Protein AF-A0AAC8UVH3-F1 (afdb_monomer)

Secondary structure (DSSP, 8-state):
------HHHHHHHHHHHHHTT---S-EEE-TTSHHHHHHHHHHHTT-EES-EEETTTTSS-EEEE-TT-EE-HHHHHHHHHHHS---------

Structure (mmCIF, N/CA/C/O backbone):
data_AF-A0AAC8UVH3-F1
#
_entry.id   AF-A0AAC8UVH3-F1
#
loop_
_atom_site.group_PDB
_atom_site.id
_atom_site.type_symbol
_atom_site.label_atom_id
_atom_site.label_alt_id
_atom_site.label_comp_id
_atom_site.label_asym_id
_atom_site.label_entity_id
_atom_site.label_seq_id
_atom_site.pdbx_PDB_ins_code
_atom_site.Cartn_x
_atom_site.Cartn_y
_atom_site.Cartn_z
_atom_site.occupancy
_atom_site.B_iso_or_equiv
_atom_site.auth_seq_id
_atom_site.auth_comp_id
_atom_site.auth_asym_id
_atom_site.auth_atom_id
_atom_site.pdbx_PDB_model_num
ATOM 1 N N . MET A 1 1 ? 9.542 25.344 -4.239 1.00 34.50 1 MET A N 1
ATOM 2 C CA . MET A 1 1 ? 10.420 24.458 -3.445 1.00 34.50 1 MET A CA 1
ATOM 3 C C . MET A 1 1 ? 9.775 23.084 -3.473 1.00 34.50 1 MET A C 1
ATOM 5 O O . MET A 1 1 ? 8.562 23.033 -3.326 1.00 34.50 1 MET A O 1
ATOM 9 N N . ALA A 1 2 ? 10.507 22.018 -3.797 1.00 43.72 2 ALA A N 1
ATOM 10 C CA . ALA A 1 2 ? 9.922 20.677 -3.812 1.00 43.72 2 ALA A CA 1
ATOM 11 C C . ALA A 1 2 ? 9.583 20.279 -2.368 1.00 43.72 2 ALA A C 1
ATOM 13 O O . ALA A 1 2 ? 10.467 20.283 -1.515 1.00 43.72 2 ALA A O 1
ATOM 14 N N . HIS A 1 3 ? 8.307 20.019 -2.087 1.00 54.34 3 HIS A N 1
ATOM 15 C CA . HIS A 1 3 ? 7.880 19.456 -0.811 1.00 54.34 3 HIS A CA 1
ATOM 16 C C . HIS A 1 3 ? 8.274 17.977 -0.828 1.00 54.34 3 HIS A C 1
ATOM 18 O O . HIS A 1 3 ? 7.675 17.191 -1.561 1.00 54.34 3 HIS A O 1
ATOM 24 N N . ASN A 1 4 ? 9.339 17.611 -0.116 1.00 63.00 4 ASN A N 1
ATOM 25 C CA . ASN A 1 4 ? 9.690 16.207 0.057 1.00 63.00 4 ASN A CA 1
ATOM 26 C C . ASN A 1 4 ? 8.690 15.608 1.045 1.00 63.00 4 ASN A C 1
ATOM 28 O O . ASN A 1 4 ? 8.690 15.987 2.211 1.00 63.00 4 ASN A O 1
ATOM 32 N N . VAL A 1 5 ? 7.837 14.713 0.559 1.00 73.25 5 VAL A N 1
ATOM 33 C CA . VAL A 1 5 ? 6.876 13.977 1.384 1.00 73.25 5 VAL A CA 1
ATOM 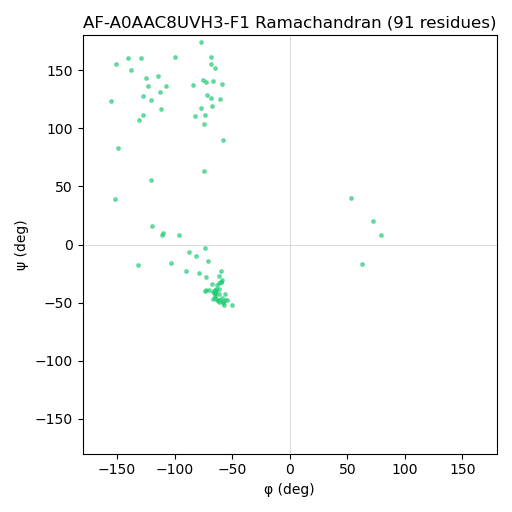34 C C . VAL A 1 5 ? 7.645 12.951 2.220 1.00 73.25 5 VAL A C 1
ATOM 36 O O . VAL A 1 5 ? 8.475 12.207 1.687 1.00 73.25 5 VAL A O 1
ATOM 39 N N . SER A 1 6 ? 7.410 12.939 3.530 1.00 87.31 6 SER A N 1
ATOM 40 C CA . SER A 1 6 ? 7.936 11.918 4.440 1.00 87.31 6 SER A CA 1
ATOM 41 C C . SER A 1 6 ? 7.278 10.557 4.182 1.00 87.31 6 SER A C 1
ATOM 43 O O . SER A 1 6 ? 6.212 10.461 3.575 1.00 87.31 6 SER A O 1
ATOM 45 N N . GLN A 1 7 ? 7.901 9.471 4.645 1.00 86.75 7 GLN A N 1
ATOM 46 C CA . GLN A 1 7 ? 7.327 8.134 4.467 1.00 86.75 7 GLN A CA 1
ATOM 47 C C . GLN A 1 7 ? 5.979 7.980 5.195 1.00 86.75 7 GLN A C 1
ATOM 49 O O . GLN A 1 7 ? 5.093 7.319 4.660 1.00 86.75 7 GLN A O 1
ATOM 54 N N . ASP A 1 8 ? 5.798 8.617 6.359 1.00 90.94 8 ASP A N 1
ATOM 55 C CA . ASP A 1 8 ? 4.537 8.587 7.112 1.00 90.94 8 ASP A CA 1
ATOM 56 C C . ASP A 1 8 ? 3.418 9.376 6.415 1.00 90.94 8 ASP A C 1
ATOM 58 O O . ASP A 1 8 ? 2.283 8.906 6.371 1.00 90.94 8 ASP A O 1
ATOM 62 N N . GLU A 1 9 ? 3.722 10.528 5.806 1.00 92.38 9 GLU A N 1
ATOM 63 C CA . GLU A 1 9 ? 2.745 11.279 5.001 1.00 92.38 9 GLU A CA 1
ATOM 64 C C . GLU A 1 9 ? 2.316 10.495 3.750 1.00 92.38 9 GLU A C 1
ATOM 66 O O . GLU A 1 9 ? 1.127 10.434 3.428 1.00 92.38 9 GLU A O 1
ATOM 71 N N . GLU A 1 10 ? 3.265 9.850 3.061 1.00 94.81 10 GLU A N 1
ATOM 72 C CA . GLU A 1 10 ? 2.956 8.982 1.918 1.00 94.81 10 GLU A CA 1
ATOM 73 C C . GLU A 1 10 ? 2.125 7.768 2.367 1.00 94.81 10 GLU A C 1
ATOM 75 O O . GLU A 1 10 ? 1.165 7.380 1.698 1.00 94.81 10 GLU A O 1
ATOM 80 N N . LEU A 1 11 ? 2.459 7.180 3.523 1.00 96.38 11 LEU A N 1
ATOM 81 C CA . LEU A 1 11 ? 1.748 6.034 4.084 1.00 96.38 11 LEU A CA 1
ATOM 82 C C . LEU A 1 11 ? 0.315 6.410 4.464 1.00 96.38 11 LEU A C 1
ATOM 84 O O . LEU A 1 11 ? -0.612 5.681 4.117 1.00 96.38 11 LEU A O 1
ATOM 88 N N . LEU A 1 12 ? 0.121 7.562 5.108 1.00 96.31 12 LEU A N 1
ATOM 89 C CA . LEU A 1 12 ? -1.197 8.117 5.404 1.00 96.31 12 LEU A CA 1
ATOM 90 C C . LEU A 1 12 ? -2.036 8.243 4.125 1.00 96.31 12 LEU A C 1
ATOM 92 O O . LEU A 1 12 ? -3.182 7.788 4.094 1.00 96.31 12 LEU A O 1
ATOM 96 N N . GLY A 1 13 ? -1.457 8.805 3.061 1.00 95.44 13 GLY A N 1
ATOM 97 C CA . GLY A 1 13 ? -2.113 8.926 1.759 1.00 95.44 13 GLY A CA 1
ATOM 98 C C . GLY A 1 13 ? -2.536 7.572 1.185 1.00 95.44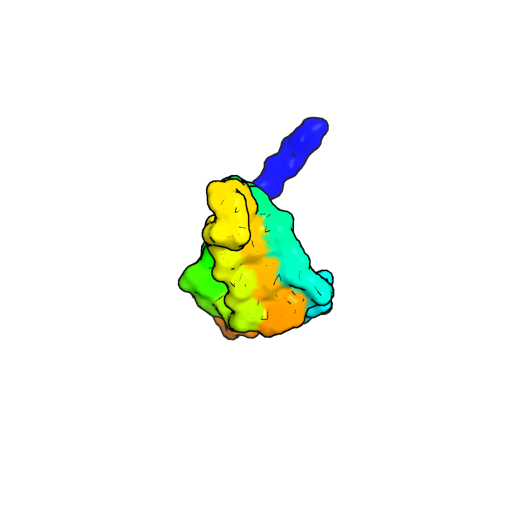 13 GLY A C 1
ATOM 99 O O . GLY A 1 13 ? -3.703 7.384 0.845 1.00 95.44 13 GLY A O 1
ATOM 100 N N . ILE A 1 14 ? -1.619 6.600 1.145 1.00 96.00 14 ILE A N 1
ATOM 101 C CA . ILE A 1 14 ? -1.889 5.255 0.615 1.00 96.00 14 ILE A CA 1
ATOM 102 C C . ILE A 1 14 ? -2.987 4.552 1.416 1.00 96.00 14 ILE A C 1
ATOM 104 O O . ILE A 1 14 ? -3.928 4.024 0.823 1.00 96.00 14 ILE A O 1
ATOM 108 N N . LEU A 1 15 ? -2.891 4.537 2.749 1.00 97.38 15 LEU A N 1
ATOM 109 C CA . LEU A 1 15 ? -3.874 3.854 3.592 1.00 97.38 15 LEU A CA 1
ATOM 110 C C . LEU A 1 15 ? -5.257 4.512 3.472 1.00 97.38 15 LEU A C 1
ATOM 112 O O . LEU A 1 15 ? -6.265 3.811 3.365 1.00 97.38 15 LEU A O 1
ATOM 116 N N . SER A 1 16 ? -5.305 5.846 3.412 1.00 97.12 16 SER A N 1
ATOM 117 C CA . SER A 1 16 ? -6.537 6.608 3.186 1.00 97.12 16 SER A CA 1
ATOM 118 C C . SER A 1 16 ? -7.164 6.294 1.822 1.00 97.12 16 SER A C 1
ATOM 120 O O . SER A 1 16 ? -8.351 5.963 1.738 1.00 97.12 16 SER A O 1
ATOM 122 N N . ASP A 1 17 ? -6.373 6.296 0.749 1.00 96.44 17 ASP A N 1
ATOM 123 C CA . ASP A 1 17 ? -6.861 6.009 -0.600 1.00 96.44 17 ASP A CA 1
ATOM 124 C C . ASP A 1 17 ? -7.315 4.548 -0.767 1.00 96.44 17 ASP A C 1
ATOM 126 O O . ASP A 1 17 ? -8.301 4.289 -1.462 1.00 96.44 17 ASP A O 1
ATOM 130 N N . VAL A 1 18 ? -6.664 3.590 -0.093 1.00 96.75 18 VAL A N 1
ATOM 131 C CA . VAL A 1 18 ? -7.131 2.193 -0.033 1.00 96.75 18 VAL A CA 1
ATOM 132 C C . VAL A 1 18 ? -8.449 2.100 0.739 1.00 96.75 18 VAL A C 1
ATOM 134 O O . VAL A 1 18 ? -9.401 1.508 0.236 1.00 96.75 18 VAL A O 1
ATOM 137 N N . SER A 1 19 ? -8.556 2.733 1.915 1.00 96.12 19 SER A N 1
ATOM 138 C CA . SER A 1 19 ? -9.797 2.723 2.712 1.00 96.12 19 SER A CA 1
ATOM 139 C C . SER A 1 19 ? -10.997 3.314 1.961 1.00 96.12 19 SER A C 1
ATOM 141 O O . SER A 1 19 ? -12.129 2.853 2.110 1.00 96.12 19 SER A O 1
ATOM 143 N N . THR A 1 20 ? -10.743 4.300 1.099 1.00 95.62 20 THR A N 1
ATOM 144 C CA . THR A 1 20 ? -11.761 4.986 0.294 1.00 95.62 20 THR A CA 1
ATOM 145 C C . THR A 1 20 ? -11.897 4.422 -1.125 1.00 95.62 20 THR A C 1
ATOM 147 O O . THR A 1 20 ? -12.650 4.976 -1.923 1.00 95.62 20 THR A O 1
ATOM 150 N N . HIS A 1 21 ? -11.227 3.303 -1.435 1.00 93.56 21 HIS A N 1
ATOM 151 C CA . HIS A 1 21 ? -11.287 2.597 -2.723 1.00 93.56 21 HIS A CA 1
ATOM 152 C C . HIS A 1 21 ? -10.989 3.491 -3.946 1.00 93.56 21 HIS A C 1
ATOM 154 O O . HIS A 1 21 ? -11.621 3.375 -4.999 1.00 93.56 21 HIS A O 1
ATOM 160 N N . ARG A 1 22 ? -10.011 4.396 -3.823 1.00 92.88 22 ARG A N 1
ATOM 161 C CA . ARG A 1 22 ? -9.642 5.360 -4.879 1.00 92.88 22 ARG A CA 1
ATOM 162 C C . ARG A 1 22 ? -8.725 4.795 -5.963 1.00 92.88 22 ARG A C 1
ATOM 164 O O . ARG A 1 22 ? -8.510 5.431 -6.994 1.00 92.88 22 ARG A O 1
ATOM 171 N N . PHE A 1 23 ? -8.182 3.598 -5.765 1.00 91.69 23 PHE A N 1
ATOM 172 C CA . PHE A 1 23 ? -7.388 2.920 -6.784 1.00 91.69 23 PHE A CA 1
ATOM 173 C C . PHE A 1 23 ? -8.305 2.196 -7.774 1.00 91.69 23 PHE A C 1
ATOM 175 O O . PHE A 1 23 ? -8.930 1.194 -7.443 1.00 91.69 23 PHE A O 1
ATOM 182 N N . HIS A 1 24 ? -8.367 2.692 -9.011 1.00 91.12 24 HIS A N 1
ATOM 183 C CA . HIS A 1 24 ? -9.220 2.122 -10.066 1.00 91.12 24 HIS A CA 1
ATOM 184 C C . HIS A 1 24 ? -8.462 1.273 -11.092 1.00 91.12 24 HIS A C 1
ATOM 186 O O . HIS A 1 24 ? -9.072 0.503 -11.829 1.00 91.12 24 HIS A O 1
ATOM 192 N N . GLN A 1 25 ? -7.135 1.394 -11.134 1.00 92.19 25 GLN A N 1
ATOM 193 C CA . GLN A 1 25 ? -6.271 0.595 -11.997 1.00 92.19 25 GLN A CA 1
ATOM 194 C C . GLN A 1 25 ? -4.889 0.413 -11.368 1.00 92.19 25 GLN A C 1
ATOM 196 O O . GLN A 1 25 ? -4.438 1.254 -10.585 1.00 92.19 25 GLN A O 1
ATOM 201 N N . GLY A 1 26 ? -4.208 -0.664 -11.756 1.00 91.62 26 GLY A N 1
ATOM 202 C CA . GLY A 1 26 ? -2.781 -0.807 -11.506 1.00 91.62 26 GLY A CA 1
ATOM 203 C C 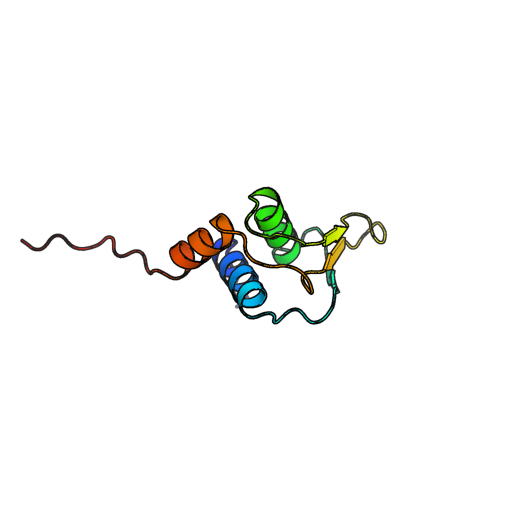. GLY A 1 26 ? -1.966 0.195 -12.326 1.00 91.62 26 GLY A C 1
ATOM 204 O O . GLY A 1 26 ? -2.403 0.671 -13.376 1.00 91.62 26 GLY A O 1
ATOM 205 N N . ARG A 1 27 ? -0.768 0.526 -11.846 1.00 92.06 27 ARG A N 1
ATOM 206 C CA . ARG A 1 27 ? 0.156 1.438 -12.529 1.00 92.06 27 ARG A CA 1
ATOM 207 C C . ARG A 1 27 ? 1.592 0.944 -12.466 1.00 92.06 27 ARG A C 1
ATOM 209 O O . ARG A 1 27 ? 2.000 0.302 -11.499 1.00 92.06 27 ARG A O 1
ATOM 216 N N . GLN A 1 28 ? 2.362 1.300 -13.488 1.00 92.88 28 GLN A N 1
ATOM 217 C CA . GLN A 1 28 ? 3.811 1.144 -13.483 1.00 92.88 28 GLN A CA 1
ATOM 218 C C . GLN A 1 28 ? 4.459 2.335 -12.783 1.00 92.88 28 GLN A C 1
ATOM 220 O O . GLN A 1 28 ? 4.060 3.483 -12.988 1.00 92.88 28 GLN A O 1
ATOM 225 N N . VAL A 1 29 ? 5.454 2.058 -11.951 1.00 91.50 29 VAL A N 1
ATOM 226 C CA . VAL A 1 29 ? 6.173 3.054 -11.159 1.00 91.50 29 VAL A CA 1
ATOM 227 C C . VAL A 1 29 ? 7.658 2.720 -11.113 1.00 91.50 29 VAL A C 1
ATOM 229 O O . VAL A 1 29 ? 8.075 1.586 -11.350 1.00 91.50 29 VAL A O 1
ATOM 232 N N . ASN A 1 30 ? 8.477 3.713 -10.780 1.00 89.69 30 ASN A N 1
ATOM 233 C CA . ASN A 1 30 ? 9.885 3.469 -10.497 1.00 89.69 30 ASN A CA 1
ATOM 234 C C . ASN A 1 30 ? 10.001 2.674 -9.176 1.00 89.69 30 ASN A C 1
ATOM 236 O O . ASN A 1 30 ? 9.485 3.160 -8.164 1.00 89.69 30 ASN A O 1
ATOM 240 N N . PRO A 1 31 ? 10.687 1.513 -9.138 1.00 90.00 31 PRO A N 1
ATOM 241 C CA . PRO A 1 31 ? 10.869 0.733 -7.906 1.00 90.00 31 PRO A CA 1
ATOM 242 C C . PRO A 1 31 ? 11.591 1.518 -6.799 1.00 90.00 31 PRO A C 1
ATOM 244 O O . PRO A 1 31 ? 11.433 1.240 -5.617 1.00 90.00 31 PRO A O 1
ATOM 247 N N . ASN A 1 32 ? 12.359 2.549 -7.161 1.00 89.00 32 ASN A N 1
ATOM 248 C CA . ASN A 1 32 ? 13.044 3.412 -6.204 1.00 89.00 32 ASN A CA 1
ATOM 249 C C . ASN A 1 32 ? 12.199 4.595 -5.704 1.00 89.00 32 ASN A C 1
ATOM 251 O O . ASN A 1 32 ? 12.669 5.317 -4.821 1.00 89.00 32 ASN A O 1
ATOM 255 N N . SER A 1 33 ? 10.999 4.813 -6.260 1.00 90.38 33 SER A N 1
ATOM 256 C CA . SER A 1 33 ? 10.098 5.897 -5.844 1.00 90.38 33 SER A CA 1
ATOM 257 C C . SER A 1 33 ? 9.605 5.708 -4.409 1.00 90.38 33 SER A C 1
ATOM 259 O O . SER A 1 33 ? 9.478 4.577 -3.938 1.00 90.38 33 SER A O 1
ATOM 261 N N . MET A 1 34 ? 9.296 6.823 -3.736 1.00 91.50 34 MET A N 1
ATOM 262 C CA . MET A 1 34 ? 8.728 6.798 -2.384 1.00 91.50 34 MET A CA 1
ATOM 263 C C . MET A 1 34 ? 7.444 5.970 -2.356 1.00 91.50 34 MET A C 1
ATOM 265 O O . MET A 1 34 ? 7.331 5.041 -1.574 1.00 91.50 34 MET A O 1
ATOM 269 N N . LEU A 1 35 ? 6.550 6.214 -3.311 1.00 92.38 35 LEU A N 1
ATOM 270 C CA . LEU A 1 35 ? 5.322 5.456 -3.487 1.00 92.38 35 LEU A CA 1
ATOM 271 C C . LEU A 1 35 ? 5.537 3.934 -3.508 1.00 92.38 35 LEU A C 1
ATOM 273 O O . LEU A 1 35 ? 4.851 3.219 -2.783 1.00 92.38 35 LEU A O 1
ATOM 277 N N . TYR A 1 36 ? 6.452 3.420 -4.343 1.00 93.44 36 TYR A N 1
ATOM 278 C CA . TYR A 1 36 ? 6.673 1.971 -4.420 1.00 93.44 36 TYR A CA 1
ATOM 279 C C . TYR A 1 36 ? 7.174 1.416 -3.094 1.00 93.44 36 TYR A C 1
ATOM 281 O O . TYR A 1 36 ? 6.608 0.453 -2.585 1.00 93.44 36 TYR A O 1
ATOM 289 N N . LYS A 1 37 ? 8.175 2.072 -2.504 1.00 93.62 37 LYS A N 1
ATOM 290 C CA . LYS A 1 37 ? 8.748 1.663 -1.221 1.00 93.62 37 LYS A CA 1
ATOM 291 C C . LYS A 1 37 ? 7.724 1.704 -0.092 1.00 93.62 37 LYS A C 1
ATOM 293 O O . LYS A 1 37 ? 7.713 0.808 0.741 1.00 93.62 37 LYS A O 1
ATOM 298 N N . THR A 1 38 ? 6.843 2.699 -0.070 1.00 95.38 38 THR A N 1
ATOM 299 C CA . THR A 1 38 ? 5.809 2.819 0.962 1.00 95.38 38 THR A CA 1
ATOM 300 C C . THR A 1 38 ? 4.705 1.778 0.788 1.00 95.38 38 THR A C 1
ATOM 302 O O . THR A 1 38 ? 4.261 1.206 1.779 1.00 95.38 38 THR A O 1
ATOM 305 N N . VAL A 1 39 ? 4.287 1.469 -0.446 1.00 95.62 39 VAL A N 1
ATOM 306 C CA . VAL A 1 39 ? 3.333 0.372 -0.692 1.00 95.62 39 VAL A CA 1
ATOM 307 C C . VAL A 1 39 ? 3.960 -0.985 -0.360 1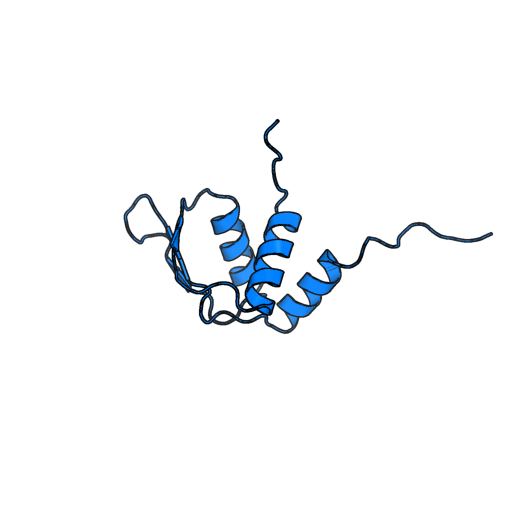.00 95.62 39 VAL A C 1
ATOM 309 O O . VAL A 1 39 ? 3.300 -1.829 0.241 1.00 95.62 39 VAL A O 1
ATOM 312 N N . GLU A 1 40 ? 5.230 -1.192 -0.713 1.00 95.50 40 GLU A N 1
ATOM 313 C CA . GLU A 1 40 ? 5.983 -2.401 -0.368 1.00 95.50 40 GLU A CA 1
ATOM 314 C C . GLU A 1 40 ? 6.091 -2.567 1.148 1.00 95.50 40 GLU A C 1
ATOM 316 O O . GLU A 1 40 ? 5.742 -3.626 1.666 1.00 95.50 40 GLU A O 1
ATOM 321 N N . PHE A 1 41 ? 6.463 -1.502 1.858 1.00 95.94 41 PHE A N 1
ATOM 322 C CA . PHE A 1 41 ? 6.481 -1.457 3.316 1.00 95.94 41 PHE A CA 1
ATOM 323 C C . PHE A 1 41 ? 5.105 -1.779 3.917 1.00 95.94 41 PHE A C 1
ATOM 325 O O . PHE A 1 41 ? 4.989 -2.691 4.728 1.00 95.94 41 PHE A O 1
ATOM 332 N N . ALA A 1 42 ? 4.037 -1.106 3.477 1.00 96.94 42 ALA A N 1
ATOM 333 C CA . ALA A 1 42 ? 2.687 -1.341 3.992 1.00 96.94 42 ALA A CA 1
ATOM 334 C C . ALA A 1 42 ? 2.200 -2.782 3.750 1.00 96.94 42 ALA A C 1
ATOM 336 O O . ALA A 1 42 ? 1.465 -3.341 4.563 1.00 96.94 42 ALA A O 1
ATOM 337 N N . ASN A 1 43 ? 2.609 -3.395 2.638 1.00 96.44 43 ASN A N 1
ATOM 338 C CA . ASN A 1 43 ? 2.313 -4.793 2.349 1.00 96.44 43 ASN A CA 1
ATOM 339 C C . ASN A 1 43 ? 3.145 -5.754 3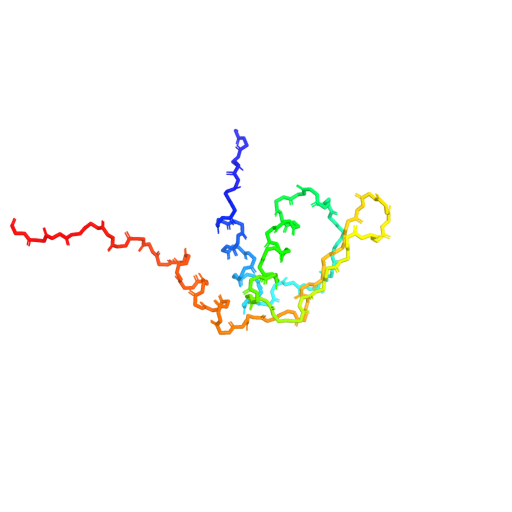.220 1.00 96.44 43 ASN A C 1
ATOM 341 O O . ASN A 1 43 ? 2.607 -6.745 3.706 1.00 96.44 43 ASN A O 1
ATOM 345 N N . GLN A 1 44 ? 4.430 -5.461 3.450 1.00 96.06 44 GLN A N 1
ATOM 346 C CA . GLN A 1 44 ? 5.319 -6.256 4.311 1.00 96.06 44 GLN A CA 1
ATOM 347 C C . GLN A 1 44 ? 4.891 -6.225 5.785 1.00 96.06 44 GLN A C 1
ATOM 349 O O . GLN A 1 44 ? 4.878 -7.267 6.434 1.00 96.06 44 GLN A O 1
ATOM 354 N N . GLU A 1 45 ? 4.463 -5.064 6.282 1.00 96.94 45 GLU A N 1
ATOM 355 C CA . GLU A 1 45 ? 3.917 -4.886 7.636 1.00 96.94 45 GLU A CA 1
ATOM 356 C C . GLU A 1 45 ? 2.497 -5.463 7.797 1.00 96.94 45 GLU A C 1
ATOM 358 O O . GLU A 1 45 ? 1.914 -5.434 8.880 1.00 96.94 45 GLU A O 1
ATOM 363 N N . GLY A 1 46 ? 1.904 -5.983 6.717 1.00 97.25 46 GLY A N 1
ATOM 364 C CA . GLY A 1 46 ? 0.574 -6.586 6.742 1.00 97.25 46 GLY A CA 1
ATOM 365 C C . GLY A 1 46 ? -0.563 -5.577 6.906 1.00 97.25 46 GLY A C 1
ATOM 366 O O . GLY A 1 46 ? -1.663 -5.960 7.304 1.00 97.25 46 GLY A O 1
ATOM 367 N N . TYR A 1 47 ? -0.342 -4.295 6.603 1.00 98.19 47 TYR A N 1
ATOM 368 C CA . TYR A 1 47 ? -1.390 -3.267 6.625 1.00 98.19 47 TYR A CA 1
ATOM 369 C C . TYR A 1 47 ? -2.366 -3.411 5.458 1.00 98.19 47 TYR A C 1
ATOM 371 O O . TYR A 1 47 ? -3.534 -3.036 5.571 1.00 98.19 47 TYR A O 1
ATOM 379 N N . LEU A 1 48 ? -1.889 -3.962 4.342 1.00 97.62 48 LEU A N 1
ATOM 380 C CA . LEU A 1 48 ? -2.666 -4.173 3.129 1.00 97.62 48 LEU A CA 1
ATOM 381 C C . LEU A 1 48 ? -2.975 -5.658 2.938 1.00 97.62 48 LEU A C 1
ATOM 383 O O . LEU A 1 48 ? -2.102 -6.513 3.058 1.00 97.62 48 LEU A O 1
ATOM 387 N N . VAL A 1 49 ? -4.217 -5.956 2.570 1.00 96.44 49 VAL A N 1
ATOM 388 C CA . VAL A 1 49 ? -4.658 -7.284 2.135 1.00 96.44 49 VAL A CA 1
ATOM 389 C C . VAL A 1 49 ? -5.019 -7.202 0.661 1.00 96.44 49 VAL A C 1
ATOM 391 O O . VAL A 1 49 ? -5.752 -6.307 0.258 1.00 96.44 49 VAL A O 1
ATOM 394 N N . GLY A 1 50 ? -4.516 -8.128 -0.159 1.00 93.69 50 GLY A N 1
ATOM 395 C CA . GLY A 1 50 ? -4.853 -8.191 -1.588 1.00 93.69 50 GLY A CA 1
ATOM 396 C C . GLY A 1 50 ? -4.115 -7.188 -2.485 1.00 93.69 50 GLY A C 1
ATOM 397 O O . GLY A 1 50 ? -4.430 -7.108 -3.673 1.00 93.69 50 GLY A O 1
ATOM 398 N N . ALA A 1 51 ? -3.126 -6.462 -1.952 1.00 95.00 51 ALA A N 1
ATOM 399 C CA . ALA A 1 51 ? -2.207 -5.653 -2.748 1.00 95.00 51 ALA A CA 1
ATOM 400 C C . ALA A 1 51 ? -1.320 -6.543 -3.632 1.00 95.00 51 ALA A C 1
ATOM 402 O O . ALA A 1 51 ? -0.865 -7.610 -3.213 1.00 95.00 51 ALA A O 1
ATOM 403 N N . LYS A 1 52 ? -1.062 -6.104 -4.866 1.00 94.81 52 LYS A N 1
ATOM 404 C CA . LYS A 1 52 ? -0.169 -6.800 -5.796 1.00 94.81 52 LYS A CA 1
ATOM 405 C C . LYS A 1 52 ? 0.977 -5.893 -6.198 1.00 94.81 52 LYS A C 1
ATOM 407 O O . LYS A 1 52 ? 0.755 -4.798 -6.712 1.00 94.81 52 LYS A O 1
ATOM 412 N N . LEU A 1 53 ? 2.191 -6.377 -5.972 1.00 92.44 53 LEU A N 1
ATOM 413 C CA . LEU A 1 53 ? 3.421 -5.716 -6.369 1.00 92.44 53 LEU A CA 1
ATOM 414 C C . LEU A 1 53 ? 4.224 -6.668 -7.248 1.00 92.44 53 LEU A C 1
ATOM 416 O O . LEU A 1 53 ? 4.346 -7.852 -6.935 1.00 92.44 53 LEU A O 1
ATOM 420 N N . ASP A 1 54 ? 4.782 -6.141 -8.329 1.00 87.81 54 ASP A N 1
ATOM 421 C CA . ASP A 1 54 ? 5.750 -6.858 -9.155 1.00 87.81 54 ASP A CA 1
ATOM 422 C C . ASP A 1 54 ? 6.960 -5.960 -9.388 1.00 87.81 54 ASP A C 1
ATOM 424 O O . ASP A 1 54 ? 6.889 -4.991 -10.147 1.00 87.81 54 ASP A O 1
ATOM 428 N N . ALA A 1 55 ? 8.068 -6.289 -8.725 1.00 75.19 55 ALA A N 1
ATOM 429 C CA . ALA A 1 55 ? 9.325 -5.556 -8.823 1.00 75.19 55 ALA A CA 1
ATOM 430 C C . ALA A 1 55 ? 10.037 -5.739 -10.178 1.00 75.19 55 ALA A C 1
ATOM 432 O O . ALA A 1 55 ? 10.957 -4.984 -10.485 1.00 75.19 55 ALA A O 1
ATOM 433 N N . ASN A 1 56 ? 9.632 -6.725 -10.990 1.00 67.62 56 ASN A N 1
ATOM 434 C CA . ASN A 1 56 ? 10.378 -7.194 -12.159 1.00 67.62 56 ASN A CA 1
ATOM 435 C C . ASN A 1 56 ? 9.623 -7.050 -13.488 1.00 67.62 56 ASN A C 1
ATOM 437 O O . ASN A 1 56 ? 10.052 -7.619 -14.493 1.00 67.62 56 ASN A O 1
ATOM 441 N N . TYR A 1 57 ? 8.552 -6.255 -13.536 1.00 60.75 57 TYR A N 1
ATOM 442 C CA . TYR A 1 57 ? 7.653 -6.219 -14.693 1.00 60.75 57 TYR A CA 1
ATOM 443 C C . TYR A 1 57 ? 8.338 -5.827 -16.026 1.00 60.75 57 TYR A C 1
ATOM 445 O O . TYR A 1 57 ? 7.919 -6.302 -17.079 1.00 60.75 57 TYR A O 1
ATOM 453 N N . SER A 1 58 ? 9.404 -5.003 -16.032 1.00 59.56 58 SER A N 1
ATOM 454 C CA . SER A 1 58 ? 10.185 -4.753 -17.270 1.00 59.56 58 SER A CA 1
ATOM 455 C C . SER A 1 58 ? 11.673 -4.386 -17.084 1.00 59.56 58 SER A C 1
ATOM 457 O O . SER A 1 58 ? 12.192 -3.520 -17.791 1.00 59.56 58 SER A O 1
ATOM 459 N N . HIS A 1 59 ? 12.383 -5.004 -16.134 1.00 64.06 59 HIS A N 1
ATOM 460 C CA . HIS A 1 59 ? 13.800 -4.735 -15.782 1.00 64.06 59 HIS A CA 1
ATOM 461 C C . HIS A 1 59 ? 14.137 -3.321 -15.250 1.00 64.06 59 HIS A C 1
ATOM 463 O O . HIS A 1 59 ? 15.187 -3.152 -14.635 1.00 64.06 59 HIS A O 1
ATOM 469 N N . SER A 1 60 ? 13.274 -2.317 -15.437 1.00 76.50 60 SER A N 1
ATOM 470 C CA . 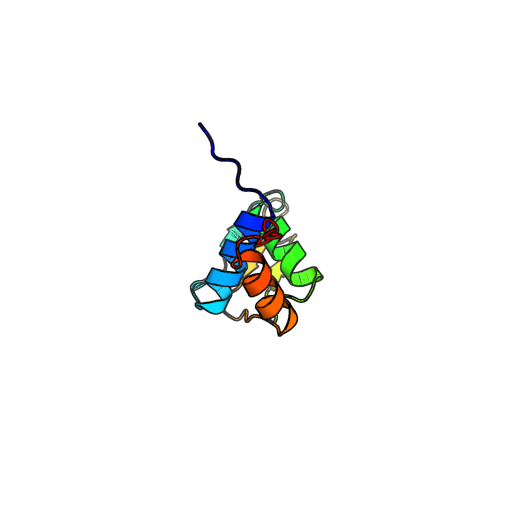SER A 1 60 ? 13.479 -0.933 -14.968 1.00 76.50 60 SER A CA 1
ATOM 471 C C . SER A 1 60 ? 12.284 -0.329 -14.224 1.00 76.50 60 SER A C 1
ATOM 473 O O . SER A 1 60 ? 12.447 0.658 -13.504 1.00 76.50 60 SER A O 1
ATOM 475 N N . LEU A 1 61 ? 11.094 -0.913 -14.381 1.00 86.00 61 LEU A N 1
ATOM 476 C CA . LEU A 1 61 ? 9.856 -0.462 -13.755 1.00 86.00 61 LEU A CA 1
ATOM 477 C C . LEU A 1 61 ? 9.212 -1.602 -12.973 1.00 86.00 61 LEU A C 1
ATOM 479 O O . LEU A 1 61 ? 9.220 -2.754 -13.412 1.00 86.00 61 LEU A O 1
ATOM 483 N N . ALA A 1 62 ? 8.622 -1.233 -11.842 1.00 90.69 62 ALA A N 1
ATOM 484 C CA . ALA A 1 62 ? 7.778 -2.099 -11.043 1.00 90.69 62 ALA A CA 1
ATOM 485 C C . ALA A 1 62 ? 6.301 -1.801 -11.321 1.00 90.69 62 ALA A C 1
ATOM 487 O O . ALA A 1 62 ? 5.956 -0.732 -11.831 1.00 90.69 62 ALA A O 1
ATOM 488 N N . SER A 1 63 ? 5.418 -2.730 -10.970 1.00 92.62 63 SER A N 1
ATOM 489 C CA . SER A 1 63 ? 3.973 -2.514 -11.005 1.00 92.62 63 SER A CA 1
ATOM 490 C C . SER A 1 63 ? 3.371 -2.557 -9.604 1.00 92.62 63 SER A C 1
ATOM 492 O O . SER A 1 63 ? 3.828 -3.306 -8.740 1.00 92.62 63 SER A O 1
ATOM 494 N N . ILE A 1 64 ? 2.348 -1.729 -9.397 1.00 94.44 64 ILE A N 1
ATOM 495 C CA . ILE A 1 64 ? 1.507 -1.715 -8.201 1.00 94.44 64 ILE A CA 1
ATOM 496 C C . ILE A 1 64 ? 0.056 -1.804 -8.655 1.00 94.44 64 ILE A C 1
ATOM 498 O O . ILE A 1 64 ? -0.391 -0.978 -9.452 1.00 94.44 64 ILE A O 1
ATOM 502 N N . ASP A 1 65 ? -0.691 -2.753 -8.105 1.00 95.62 65 ASP A N 1
ATOM 503 C CA . ASP A 1 65 ? -2.141 -2.843 -8.241 1.00 95.62 65 ASP A CA 1
ATOM 504 C C . ASP A 1 65 ? -2.791 -2.954 -6.853 1.00 95.62 65 ASP A C 1
ATOM 506 O O . ASP A 1 65 ? -2.642 -3.953 -6.144 1.00 95.62 65 ASP A O 1
ATOM 510 N N . LEU A 1 66 ? -3.501 -1.885 -6.477 1.00 96.38 66 LEU A N 1
ATOM 511 C CA . LEU A 1 66 ? -4.252 -1.751 -5.224 1.00 96.38 66 LEU A CA 1
ATOM 512 C C . LEU A 1 66 ? -5.770 -1.748 -5.451 1.00 96.38 66 LEU A C 1
ATOM 514 O O . LEU A 1 66 ? -6.526 -1.480 -4.526 1.00 96.38 66 LEU A O 1
ATOM 518 N N . THR A 1 67 ? -6.243 -2.059 -6.662 1.00 96.31 67 THR A N 1
ATOM 519 C CA . THR A 1 67 ? -7.679 -2.000 -7.003 1.00 96.31 67 THR A CA 1
ATOM 520 C C . THR A 1 67 ? -8.551 -2.942 -6.183 1.00 96.31 67 THR A C 1
ATOM 522 O O . THR A 1 67 ? -9.738 -2.695 -5.991 1.00 96.31 67 THR A O 1
ATOM 525 N N . LYS A 1 68 ? -7.959 -4.040 -5.709 1.00 95.69 68 LYS A N 1
ATOM 526 C CA . LYS A 1 68 ? -8.596 -5.031 -4.836 1.00 95.69 68 LYS A CA 1
ATOM 527 C C . LYS A 1 68 ? -8.024 -5.016 -3.422 1.00 95.69 68 LYS A C 1
ATOM 529 O O . LYS A 1 68 ? -8.316 -5.930 -2.655 1.00 95.69 68 LYS A O 1
ATOM 534 N N . ALA A 1 69 ? -7.174 -4.038 -3.109 1.00 97.12 69 ALA A N 1
ATOM 535 C CA . ALA A 1 69 ? -6.572 -3.947 -1.797 1.00 97.12 69 ALA A CA 1
ATOM 536 C C . ALA A 1 69 ? -7.594 -3.428 -0.783 1.00 97.12 69 ALA A C 1
ATOM 538 O O . ALA A 1 69 ? -8.374 -2.524 -1.078 1.00 97.12 69 ALA A O 1
ATOM 539 N N . THR A 1 70 ? -7.551 -3.979 0.422 1.00 97.75 70 THR A N 1
ATOM 540 C CA . THR A 1 70 ? -8.278 -3.471 1.587 1.00 97.75 70 THR A CA 1
ATOM 541 C C . THR A 1 70 ? -7.313 -3.316 2.753 1.00 97.75 70 THR A C 1
ATOM 543 O O . THR A 1 70 ? -6.243 -3.930 2.770 1.00 97.75 70 THR A O 1
ATOM 546 N N . LEU A 1 71 ? -7.689 -2.517 3.750 1.00 97.94 71 LEU A N 1
ATOM 547 C CA . LEU A 1 71 ? -6.933 -2.464 4.998 1.00 97.94 71 LEU A CA 1
ATOM 548 C C . LEU A 1 71 ? -7.159 -3.742 5.813 1.00 97.94 71 LEU A C 1
ATOM 550 O O . LEU A 1 71 ? -8.280 -4.248 5.886 1.00 97.94 71 LEU A O 1
ATOM 554 N N . SER A 1 72 ? -6.097 -4.249 6.436 1.00 98.06 72 SER A N 1
ATOM 555 C CA . SER A 1 72 ? -6.212 -5.187 7.555 1.00 98.06 72 SER A CA 1
ATOM 556 C C . SER A 1 72 ? -6.598 -4.444 8.840 1.00 98.06 72 SER A C 1
ATOM 558 O O . SER A 1 72 ? -6.594 -3.212 8.880 1.00 98.06 72 SER A O 1
ATOM 560 N N . GLU A 1 73 ? -6.861 -5.174 9.927 1.00 97.50 73 GLU A N 1
ATOM 561 C CA . GLU A 1 73 ? -7.041 -4.568 11.256 1.00 97.50 73 GLU A CA 1
ATOM 562 C C . GLU A 1 73 ? -5.825 -3.718 11.665 1.00 97.50 73 GLU A C 1
ATOM 564 O O . GLU A 1 73 ? -5.983 -2.584 12.119 1.00 97.50 73 GLU A O 1
ATOM 569 N N . ALA A 1 74 ? -4.609 -4.220 11.418 1.00 97.31 74 ALA A N 1
ATOM 570 C CA . ALA A 1 74 ? -3.374 -3.478 11.664 1.00 97.31 74 ALA A CA 1
ATOM 571 C C . ALA A 1 74 ? -3.270 -2.225 10.778 1.00 97.31 74 ALA A C 1
ATOM 573 O O . ALA A 1 74 ? -2.845 -1.171 11.247 1.00 97.31 74 ALA A O 1
ATOM 574 N N . GLY A 1 75 ? -3.707 -2.311 9.518 1.00 97.25 75 GLY A N 1
ATOM 575 C CA . GLY A 1 75 ? -3.751 -1.169 8.606 1.00 97.25 75 GLY A CA 1
ATOM 576 C C . GLY A 1 75 ? -4.727 -0.080 9.053 1.00 97.25 75 GLY A C 1
ATOM 577 O O . GLY A 1 75 ? -4.396 1.101 8.978 1.00 97.25 75 GLY A O 1
ATOM 578 N N . VAL A 1 76 ? -5.898 -0.458 9.579 1.00 97.50 76 VAL A N 1
ATOM 579 C CA . VAL A 1 76 ? -6.863 0.490 10.163 1.00 97.50 76 VAL A CA 1
ATOM 580 C C . VAL A 1 76 ? -6.279 1.165 11.404 1.00 97.50 76 VAL A C 1
ATOM 582 O O . VAL A 1 76 ? -6.343 2.388 11.512 1.00 97.50 76 VAL A O 1
ATOM 585 N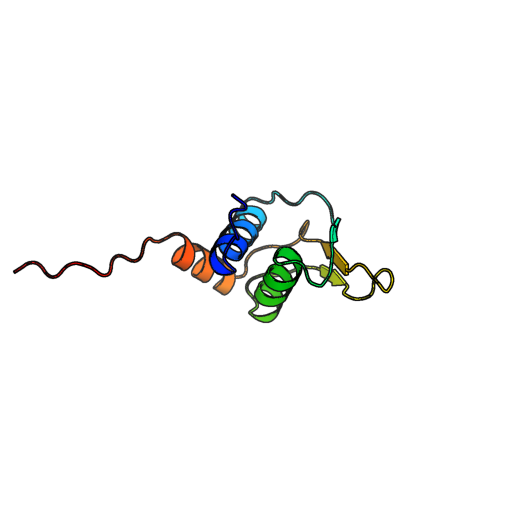 N . ALA A 1 77 ? -5.666 0.398 12.310 1.00 96.75 77 ALA A N 1
ATOM 586 C CA . ALA A 1 77 ? -5.032 0.945 13.509 1.00 96.75 77 ALA A CA 1
ATOM 587 C C . ALA A 1 77 ? -3.881 1.905 13.162 1.00 96.75 77 ALA A C 1
ATOM 589 O O . ALA A 1 77 ? -3.774 2.987 13.740 1.00 96.75 77 ALA A O 1
ATOM 590 N N . LYS A 1 78 ? -3.048 1.551 12.173 1.00 96.50 78 LYS A N 1
ATOM 591 C CA . LYS A 1 78 ? -1.969 2.424 11.698 1.00 96.50 78 LYS A CA 1
ATOM 592 C C . LYS A 1 78 ? -2.515 3.698 11.054 1.00 96.50 78 LYS A C 1
ATOM 594 O O . LYS A 1 78 ? -1.988 4.768 11.337 1.00 96.50 78 LYS A O 1
ATOM 599 N N . LEU A 1 79 ? -3.572 3.610 10.241 1.00 96.62 79 LEU A N 1
ATOM 600 C CA . LEU A 1 79 ? -4.230 4.789 9.671 1.00 96.62 79 LEU A CA 1
ATOM 601 C C . LEU A 1 79 ? -4.735 5.725 10.777 1.00 96.62 79 LEU A C 1
ATOM 603 O O . LEU A 1 79 ? -4.461 6.918 10.719 1.00 96.62 79 LEU A O 1
ATOM 607 N N . GLN A 1 80 ? -5.392 5.186 11.808 1.00 95.31 80 GLN A N 1
ATOM 608 C CA . GLN A 1 80 ? -5.842 5.975 12.958 1.00 95.31 80 GLN A CA 1
ATOM 609 C C . GLN A 1 80 ? -4.673 6.681 13.651 1.00 95.31 80 GLN A C 1
ATOM 611 O O . GLN A 1 80 ? -4.727 7.893 13.831 1.00 95.31 80 GLN A O 1
ATOM 616 N N . ALA A 1 81 ? -3.592 5.958 13.956 1.00 94.44 81 ALA A N 1
ATOM 617 C CA . ALA A 1 81 ? -2.402 6.526 14.591 1.00 94.44 81 ALA A CA 1
ATOM 618 C C . ALA A 1 81 ? -1.741 7.646 13.766 1.00 94.44 81 ALA A C 1
ATOM 620 O O . ALA A 1 81 ? -1.190 8.573 14.343 1.00 94.44 81 ALA A O 1
ATOM 621 N N . LEU A 1 82 ? -1.803 7.576 12.432 1.00 92.88 82 LEU A N 1
ATOM 622 C CA . LEU A 1 82 ? -1.280 8.618 11.539 1.00 92.88 82 LEU A CA 1
ATOM 623 C C . LEU A 1 82 ? -2.218 9.828 11.403 1.00 92.88 82 LEU A C 1
ATOM 625 O O . LEU A 1 82 ? -1.769 10.912 11.041 1.00 92.88 82 LEU A O 1
ATOM 629 N N . THR A 1 83 ? -3.521 9.646 11.637 1.00 90.31 83 THR A N 1
ATOM 630 C CA . THR A 1 83 ? -4.521 10.728 11.568 1.00 90.31 83 THR A CA 1
ATOM 631 C C . THR A 1 83 ? -4.741 11.443 12.892 1.00 90.31 83 THR A C 1
ATOM 633 O O . THR A 1 83 ? -5.225 12.575 12.890 1.00 90.31 83 THR A O 1
ATOM 636 N N . THR A 1 84 ? -4.425 10.794 14.011 1.00 83.19 84 THR A N 1
ATOM 637 C CA . THR A 1 84 ? -4.514 11.418 15.326 1.00 83.19 84 THR A CA 1
ATOM 638 C C . THR A 1 84 ? -3.307 12.340 15.484 1.00 83.19 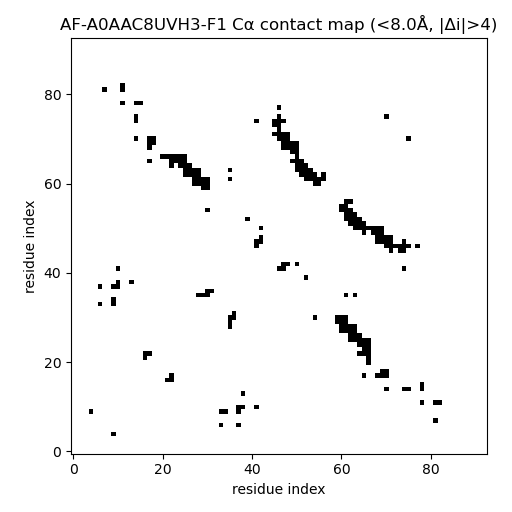84 THR A C 1
ATOM 640 O O . THR A 1 84 ? -2.177 11.854 15.430 1.00 83.19 84 THR A O 1
ATOM 643 N N . PRO A 1 85 ? -3.501 13.660 15.639 1.00 61.84 85 PRO A N 1
ATOM 644 C CA . PRO A 1 85 ? -2.399 14.533 16.013 1.00 61.84 85 PRO A CA 1
ATOM 645 C C . PRO A 1 85 ? -1.843 14.044 17.350 1.00 61.84 85 PRO A C 1
ATOM 647 O O . PRO A 1 85 ? -2.614 13.650 18.221 1.00 61.84 85 PRO A O 1
ATOM 650 N N . ASP A 1 86 ? -0.521 14.034 17.486 1.00 54.00 86 ASP A N 1
ATOM 651 C CA . ASP A 1 86 ? 0.173 13.665 18.718 1.00 54.00 86 ASP A CA 1
ATOM 652 C C . ASP A 1 86 ? -0.296 14.599 19.854 1.00 54.00 86 ASP A C 1
ATOM 654 O O . ASP A 1 86 ? 0.228 15.696 20.042 1.00 54.00 86 ASP A O 1
ATOM 658 N N . GLU A 1 87 ? -1.358 14.224 20.573 1.00 50.78 87 GLU A N 1
ATOM 659 C CA . GLU A 1 87 ? -1.800 14.884 21.803 1.00 50.78 87 GLU A CA 1
ATOM 660 C C . GLU A 1 87 ? -0.839 14.486 22.933 1.00 50.78 87 GLU A C 1
ATOM 662 O O . GLU A 1 87 ? -1.207 13.831 23.905 1.00 50.78 87 GLU A O 1
ATOM 667 N N . THR A 1 88 ? 0.431 14.870 22.810 1.00 50.66 88 THR A N 1
ATOM 668 C CA . THR A 1 88 ? 1.410 14.772 23.895 1.00 50.66 88 THR A CA 1
ATOM 669 C C . THR A 1 88 ? 1.973 16.137 24.245 1.00 50.66 88 THR A C 1
ATOM 671 O O . THR A 1 88 ? 3.182 16.300 24.269 1.00 50.66 88 THR A O 1
ATOM 674 N N . GLU A 1 89 ? 1.116 17.106 24.569 1.00 49.75 89 GLU A N 1
ATOM 675 C CA . GLU A 1 89 ? 1.476 18.203 25.477 1.00 49.75 89 GLU A CA 1
ATOM 676 C C . GLU A 1 89 ? 0.242 18.683 26.255 1.00 49.75 89 GLU A C 1
ATOM 678 O O . GLU A 1 89 ? -0.391 19.681 25.918 1.00 49.75 89 GLU A O 1
ATOM 683 N N . THR A 1 90 ? -0.103 17.997 27.347 1.00 50.66 90 THR A N 1
ATOM 684 C CA . THR A 1 90 ? -0.620 18.695 28.537 1.00 50.66 90 THR A CA 1
ATOM 685 C C . THR A 1 90 ? -0.371 17.864 29.792 1.00 50.66 90 THR A C 1
ATOM 687 O O . THR A 1 90 ? -0.860 16.742 29.911 1.00 50.66 90 THR A O 1
ATOM 690 N N . PRO A 1 91 ? 0.328 18.434 30.779 1.00 56.72 91 PRO A N 1
ATOM 691 C CA . PRO A 1 91 ? -0.199 18.354 32.126 1.00 56.72 91 PRO A CA 1
ATOM 692 C C . PRO A 1 91 ? -0.625 19.754 32.562 1.00 56.72 91 PRO A C 1
ATOM 694 O O . PRO A 1 91 ? 0.193 20.664 32.674 1.00 56.72 91 PRO A O 1
ATOM 697 N N . GLU A 1 92 ? -1.924 19.916 32.807 1.00 58.25 92 GLU A N 1
ATOM 698 C CA . GLU A 1 92 ? -2.407 20.983 33.676 1.00 58.25 92 GLU A CA 1
ATOM 699 C C . GLU A 1 92 ? -1.798 20.787 35.070 1.00 58.25 92 GLU A C 1
ATOM 701 O O . GLU A 1 92 ? -1.951 19.723 35.676 1.00 58.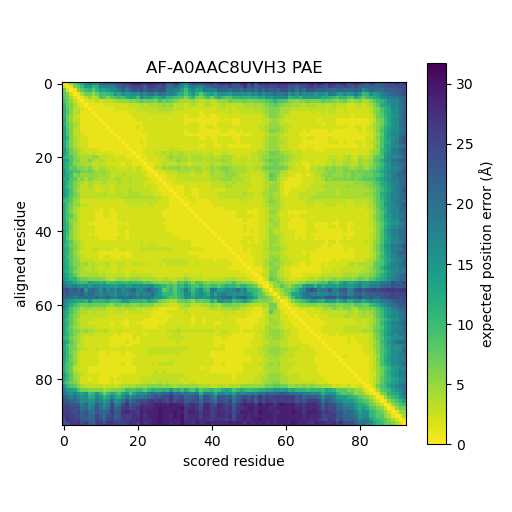25 92 GLU A O 1
ATOM 706 N N . SER A 1 93 ? -1.124 21.817 35.579 1.00 56.28 93 SER A N 1
ATOM 707 C CA . SER A 1 93 ? -1.073 22.209 36.996 1.00 56.28 93 SER A CA 1
ATOM 708 C C . SER A 1 93 ? -0.546 23.634 37.105 1.00 56.28 93 SER A C 1
ATOM 710 O O . SER A 1 93 ? 0.563 23.888 36.585 1.00 56.28 93 SER A O 1
#

Radius of gyration: 15.25 Å; Cα contacts (8 Å, |Δi|>4): 124; chains: 1; bounding box: 26×33×54 Å

Solvent-accessible surface area (backbone atoms only — not comparable to full-atom values): 5475 Å² total; per-residue (Å²): 130,88,81,80,77,49,69,66,59,51,38,44,51,51,51,50,36,35,71,68,63,66,41,84,59,63,47,78,42,51,59,84,37,68,67,45,49,42,54,50,48,38,43,74,74,46,21,41,40,68,59,43,75,38,82,65,73,66,87,72,33,15,37,44,31,46,57,68,26,38,62,29,73,60,23,50,54,50,42,49,62,70,68,49,74,85,86,79,83,81,81,92,127

Mean predicted aligned error: 7.01 Å

Sequence (93 aa):
MAHNVSQDEELLGILSDVSTHRFHQGRQVNPNSMLYKTVEFANQEGYLVGAKLDANYSHSLASIDLTKATLSEAGVAKLQALTTPDETETPES

pLDDT: mean 86.38, std 15.81, range [34.5, 98.19]

Organism: NCBI:txid637971

Nearest PDB structures (foldseek):
  6yef-assembly1_h  TM=4.128E-01  e=6.678E-02  Staphylococcus aureus subsp. aureus NCTC 8325
  4bts-assembly1_DH  TM=3.919E-01  e=1.030E-01  Tetrahymena thermophila
  7jil-assembly1_m  TM=4.133E-01  e=1.241E-01  Flavobacterium johnsoniae
  2cpm-assembly1_A  TM=3.954E-01  e=4.281E-01  Homo sapiens
  7u5s-assembly1_A  TM=4.453E-01  e=1.779E+00  Candida albicans

Foldseek 3Di:
DDDDQDLLNLLLVVLVCLQVLVFPFKDKDFCPDSNNVSVVVCVVVVQKDPWDKAPVPPVGIIMTHSNVIHGDPVNVVSNVVSPDDPPPDDDDD